Protein AF-A0A5Q0EJA9-F1 (afdb_monomer_lite)

Sequence (70 aa):
MLNKNFKEFIELLNSNHVKYMIVGGYALAVHGYPRYTKDIDIWILTDPQNAKNIVQATSVPLNYRINPIA

Radius of gyration: 13.32 Å; chains: 1; bounding box: 29×30×34 Å

Structure (mmCIF, N/CA/C/O backbone):
data_AF-A0A5Q0EJA9-F1
#
_entry.id   AF-A0A5Q0EJA9-F1
#
loop_
_atom_site.group_PDB
_atom_site.id
_atom_site.type_symbol
_atom_site.label_atom_id
_atom_site.label_alt_id
_atom_site.label_comp_id
_atom_site.label_asym_id
_atom_site.label_entity_id
_atom_site.label_seq_id
_atom_site.pdbx_PDB_ins_code
_atom_site.Cartn_x
_atom_site.Cartn_y
_atom_site.Cartn_z
_atom_site.occupancy
_atom_site.B_iso_or_equiv
_atom_site.auth_seq_id
_atom_site.auth_comp_id
_atom_site.auth_asym_id
_atom_site.auth_atom_id
_atom_site.pdbx_PDB_model_num
ATOM 1 N N . MET A 1 1 ? 13.115 -4.690 -9.086 1.00 66.25 1 MET A N 1
ATOM 2 C CA . MET A 1 1 ? 13.058 -5.022 -7.644 1.00 66.25 1 MET A CA 1
ATOM 3 C C . MET A 1 1 ? 12.271 -3.931 -6.934 1.00 66.25 1 MET A C 1
ATOM 5 O O . MET A 1 1 ? 12.454 -2.773 -7.289 1.00 66.25 1 MET A O 1
ATOM 9 N N . LEU A 1 2 ? 11.377 -4.287 -6.006 1.00 78.62 2 LEU A N 1
ATOM 10 C CA . LEU A 1 2 ? 10.574 -3.316 -5.252 1.00 78.62 2 LEU A CA 1
ATOM 11 C C . LEU A 1 2 ? 11.472 -2.541 -4.276 1.00 78.62 2 LEU A C 1
ATOM 13 O O . LEU A 1 2 ? 12.304 -3.142 -3.596 1.00 78.62 2 LEU A O 1
ATOM 17 N N . ASN A 1 3 ? 11.317 -1.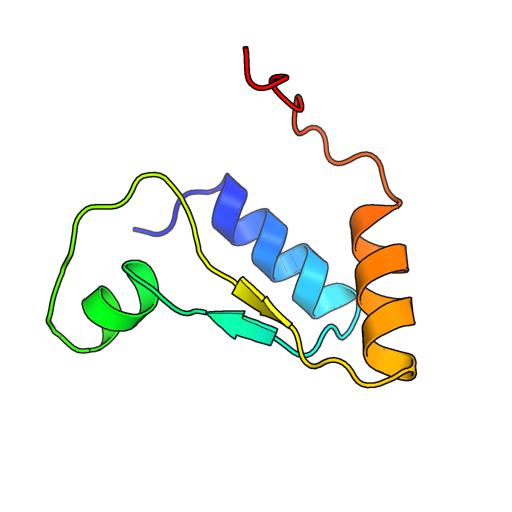218 -4.219 1.00 88.62 3 ASN A N 1
ATOM 18 C CA . ASN A 1 3 ? 12.033 -0.372 -3.263 1.00 88.62 3 ASN A CA 1
ATOM 19 C C . ASN A 1 3 ? 11.743 -0.826 -1.814 1.00 88.62 3 ASN A C 1
ATOM 21 O O . ASN A 1 3 ? 10.596 -1.133 -1.489 1.00 88.62 3 ASN A O 1
ATOM 25 N N . LYS A 1 4 ? 12.763 -0.845 -0.941 1.00 90.50 4 LYS A N 1
ATOM 26 C CA . LYS A 1 4 ? 12.636 -1.247 0.474 1.00 90.50 4 LYS A CA 1
ATOM 27 C C . LYS A 1 4 ? 11.526 -0.480 1.202 1.00 90.50 4 LYS A C 1
ATOM 29 O O . LYS A 1 4 ? 10.705 -1.094 1.869 1.00 90.50 4 LYS A O 1
ATOM 34 N N . ASN A 1 5 ? 11.467 0.830 1.002 1.00 89.81 5 ASN A N 1
ATOM 35 C CA . ASN A 1 5 ? 10.484 1.707 1.623 1.00 89.81 5 ASN A CA 1
ATOM 36 C C . ASN A 1 5 ? 9.054 1.341 1.171 1.00 89.81 5 ASN A C 1
ATOM 38 O O . ASN A 1 5 ? 8.138 1.259 1.983 1.00 89.81 5 ASN A O 1
ATOM 42 N N . PHE A 1 6 ? 8.862 1.014 -0.116 1.00 92.44 6 PHE A N 1
ATOM 43 C CA . PHE A 1 6 ? 7.565 0.535 -0.613 1.00 92.44 6 PHE A CA 1
ATOM 44 C C . PHE A 1 6 ? 7.190 -0.821 -0.022 1.00 92.44 6 PHE A C 1
ATOM 46 O O . PHE A 1 6 ? 6.035 -1.025 0.333 1.00 92.44 6 PHE A O 1
ATOM 53 N N . LYS A 1 7 ? 8.153 -1.736 0.125 1.00 92.38 7 LYS A N 1
ATOM 54 C CA . LYS A 1 7 ? 7.912 -3.028 0.772 1.00 92.38 7 LYS A CA 1
ATOM 55 C C . LYS A 1 7 ? 7.451 -2.851 2.225 1.00 92.38 7 LYS A C 1
ATOM 57 O O . LYS A 1 7 ? 6.432 -3.423 2.594 1.00 92.38 7 LYS A O 1
ATOM 62 N N . GLU A 1 8 ? 8.149 -2.030 3.006 1.00 93.62 8 GLU A N 1
ATOM 63 C CA . GLU A 1 8 ? 7.795 -1.746 4.405 1.00 93.62 8 GLU A CA 1
ATOM 64 C C . GLU A 1 8 ? 6.410 -1.089 4.520 1.00 93.62 8 GLU A C 1
ATOM 66 O O . GLU A 1 8 ? 5.621 -1.450 5.392 1.00 93.62 8 GLU A O 1
ATOM 71 N N . PHE A 1 9 ? 6.065 -0.179 3.602 1.00 93.25 9 PHE A N 1
ATOM 72 C CA . PHE A 1 9 ? 4.730 0.418 3.561 1.00 93.25 9 PHE A CA 1
ATOM 73 C C . PHE A 1 9 ? 3.636 -0.620 3.263 1.00 93.25 9 PHE A C 1
ATOM 75 O O . PHE A 1 9 ? 2.607 -0.649 3.932 1.00 93.25 9 PHE A O 1
ATOM 82 N N . ILE A 1 10 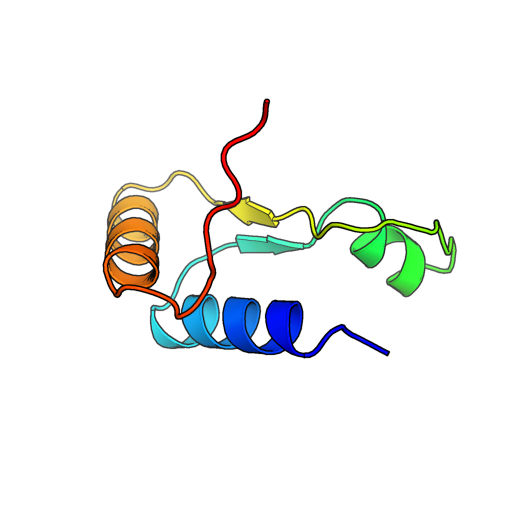? 3.864 -1.520 2.307 1.00 95.12 10 ILE A N 1
ATOM 83 C CA . ILE A 1 10 ? 2.934 -2.613 1.993 1.00 95.12 10 ILE A CA 1
ATOM 84 C C . ILE A 1 10 ? 2.763 -3.572 3.186 1.00 95.12 10 ILE A C 1
ATOM 86 O O . ILE A 1 10 ? 1.644 -3.982 3.498 1.00 95.12 10 ILE A O 1
ATOM 90 N N . GLU A 1 11 ? 3.842 -3.896 3.901 1.00 95.25 11 GLU A N 1
ATOM 91 C CA . GLU A 1 11 ? 3.796 -4.713 5.123 1.00 95.25 11 GLU A CA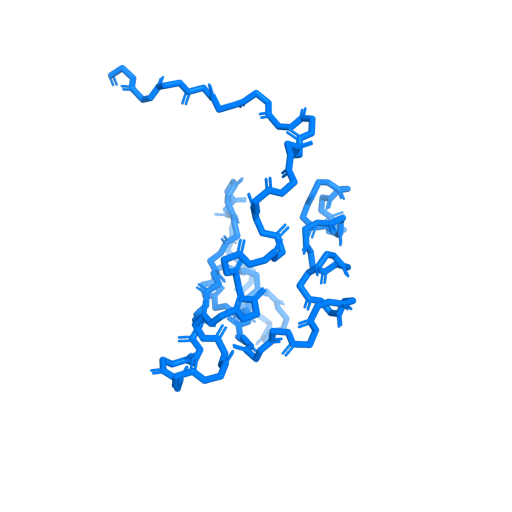 1
ATOM 92 C C . GLU A 1 11 ? 3.010 -4.022 6.255 1.00 95.25 11 GLU A C 1
ATOM 94 O O . GLU A 1 11 ? 2.225 -4.672 6.956 1.00 95.25 11 GLU A O 1
ATOM 99 N N . LEU A 1 12 ? 3.135 -2.699 6.392 1.00 95.25 12 LEU A N 1
ATOM 100 C CA . LEU A 1 12 ? 2.341 -1.899 7.328 1.00 95.25 12 LEU A CA 1
ATOM 101 C C . LEU A 1 12 ? 0.839 -1.973 7.013 1.00 95.25 12 LEU A C 1
ATOM 103 O O . LEU A 1 12 ? 0.033 -2.202 7.917 1.00 95.25 12 LEU A O 1
ATOM 107 N N . LEU A 1 13 ? 0.454 -1.823 5.742 1.00 96.19 13 LEU A N 1
ATOM 108 C CA . LEU A 1 13 ? -0.945 -1.939 5.319 1.00 96.19 13 LEU A CA 1
ATOM 109 C C . LEU A 1 13 ? -1.499 -3.345 5.586 1.00 96.19 13 LEU A C 1
ATOM 111 O O . LEU A 1 13 ? -2.601 -3.487 6.119 1.00 96.19 13 LEU A O 1
ATOM 115 N N . ASN A 1 14 ? -0.714 -4.381 5.274 1.00 97.25 14 ASN A N 1
ATOM 116 C CA . ASN A 1 14 ? -1.099 -5.777 5.487 1.00 97.25 14 ASN A CA 1
ATOM 117 C C . ASN A 1 14 ? -1.307 -6.100 6.972 1.00 97.25 14 ASN A C 1
ATOM 119 O O . ASN A 1 14 ? -2.309 -6.719 7.328 1.00 97.25 14 ASN A O 1
ATOM 123 N N . SER A 1 15 ? -0.395 -5.657 7.843 1.00 97.12 15 SER A N 1
ATOM 124 C CA . SER A 1 15 ? -0.481 -5.905 9.292 1.00 97.12 15 SER A CA 1
ATOM 125 C C . SER A 1 15 ? -1.654 -5.188 9.971 1.00 97.12 15 SER A C 1
ATOM 127 O O . SER A 1 15 ? -2.124 -5.645 11.007 1.00 97.12 15 SER A O 1
ATOM 129 N N . ASN A 1 16 ? -2.169 -4.111 9.369 1.00 96.50 16 ASN A N 1
ATOM 130 C CA . ASN A 1 16 ? -3.359 -3.394 9.838 1.00 96.50 16 ASN A CA 1
ATOM 131 C C . ASN A 1 16 ? -4.643 -3.803 9.097 1.00 96.50 16 ASN A C 1
ATOM 133 O O . ASN A 1 16 ? -5.674 -3.150 9.247 1.00 96.50 16 ASN A O 1
ATOM 137 N N . HIS A 1 17 ? -4.604 -4.868 8.290 1.00 97.62 17 HIS A N 1
ATOM 138 C CA . HIS A 1 17 ? -5.752 -5.346 7.514 1.00 97.62 17 HIS A CA 1
ATOM 139 C C . HIS A 1 17 ? -6.387 -4.256 6.634 1.00 97.62 17 HIS A C 1
ATOM 141 O O . HIS A 1 17 ? -7.613 -4.176 6.498 1.00 97.62 17 HIS A O 1
ATOM 147 N N . VAL A 1 18 ? -5.559 -3.389 6.047 1.00 98.12 18 VAL A N 1
ATOM 148 C CA . VAL A 1 18 ? -6.025 -2.398 5.079 1.00 98.12 18 VAL A CA 1
ATOM 149 C C . VAL A 1 18 ? -6.322 -3.108 3.759 1.00 98.12 18 VAL A C 1
ATOM 151 O O . VAL A 1 18 ? -5.499 -3.848 3.229 1.00 98.12 18 VAL A O 1
ATOM 154 N N . LYS A 1 19 ? -7.505 -2.866 3.203 1.00 98.38 19 LYS A N 1
ATOM 155 C CA . LYS A 1 19 ? -7.920 -3.272 1.863 1.00 98.38 19 LYS A CA 1
ATOM 156 C C . LYS A 1 19 ? -7.481 -2.205 0.866 1.00 98.38 19 LYS A C 1
ATOM 158 O O . LYS A 1 19 ? -7.971 -1.071 0.894 1.00 98.38 19 LYS A O 1
ATOM 163 N N . TYR A 1 20 ? -6.564 -2.572 -0.013 1.00 98.12 20 TYR A N 1
ATOM 164 C CA . TYR A 1 20 ? -6.001 -1.682 -1.018 1.00 98.12 20 TYR A CA 1
ATOM 165 C C . TYR A 1 20 ? -5.672 -2.444 -2.303 1.00 98.12 20 TYR A C 1
ATOM 167 O O . TYR A 1 20 ? -5.693 -3.674 -2.339 1.00 98.12 20 TYR A O 1
ATOM 175 N N . MET A 1 21 ? -5.353 -1.702 -3.356 1.00 97.75 21 MET A N 1
ATOM 176 C CA . MET A 1 21 ? -4.867 -2.231 -4.624 1.00 97.75 21 MET A CA 1
ATOM 177 C C . MET A 1 21 ? -3.695 -1.383 -5.115 1.00 97.75 21 MET A C 1
ATOM 179 O O . MET A 1 21 ? -3.768 -0.155 -5.100 1.00 97.75 21 MET A O 1
ATOM 183 N N . ILE A 1 22 ? -2.618 -2.035 -5.559 1.00 95.38 22 ILE A N 1
ATOM 184 C CA . ILE A 1 22 ? -1.523 -1.349 -6.255 1.00 95.38 22 ILE A CA 1
ATOM 185 C C . ILE A 1 22 ? -2.018 -0.979 -7.650 1.00 95.38 22 ILE A C 1
ATOM 187 O O . ILE A 1 22 ? -2.519 -1.834 -8.379 1.00 95.38 22 ILE A O 1
ATOM 191 N N . VAL A 1 23 ? -1.862 0.287 -8.023 1.00 95.75 23 VAL A N 1
ATOM 192 C CA . VAL A 1 23 ? -2.220 0.801 -9.349 1.00 95.75 23 VAL A CA 1
ATOM 193 C C . VAL A 1 23 ? -1.009 1.492 -9.990 1.00 95.75 23 VAL A C 1
ATOM 195 O O . VAL A 1 23 ? 0.111 1.422 -9.480 1.00 95.75 23 VAL A O 1
ATOM 198 N N . GLY A 1 24 ? -1.191 2.098 -11.164 1.00 93.88 24 GLY A N 1
ATOM 199 C CA . GLY A 1 24 ? -0.140 2.885 -11.812 1.00 93.88 24 GLY A CA 1
ATOM 200 C C . GLY A 1 24 ? 1.039 2.059 -12.342 1.00 93.88 24 GLY A C 1
ATOM 201 O O . GLY A 1 24 ? 0.881 0.927 -12.806 1.00 93.88 24 GLY A O 1
ATOM 202 N N . GLY A 1 25 ? 2.237 2.654 -12.324 1.00 93.19 25 GLY A N 1
ATOM 203 C CA . GLY A 1 25 ? 3.426 2.115 -13.003 1.00 93.19 25 GLY A CA 1
ATOM 204 C C . GLY A 1 25 ? 3.858 0.728 -12.516 1.00 93.19 25 GLY A C 1
ATOM 205 O O . GLY A 1 25 ? 4.249 -0.111 -13.329 1.00 93.19 25 GLY A O 1
ATOM 206 N N . TYR A 1 26 ? 3.724 0.456 -11.214 1.00 92.44 26 TYR A N 1
ATOM 207 C CA . TYR A 1 26 ? 4.035 -0.858 -10.642 1.00 92.44 26 TYR A CA 1
ATOM 208 C C . TYR A 1 26 ? 3.054 -1.943 -11.099 1.00 92.44 26 TYR A C 1
ATOM 210 O O . TYR A 1 26 ? 3.494 -3.044 -11.429 1.00 92.44 26 TYR A O 1
ATOM 218 N N . ALA A 1 27 ? 1.755 -1.638 -11.183 1.00 93.75 27 ALA A N 1
ATOM 219 C CA . ALA A 1 27 ? 0.768 -2.578 -11.710 1.00 93.75 27 ALA A CA 1
ATOM 220 C C . ALA A 1 27 ? 1.032 -2.885 -13.195 1.00 93.75 27 ALA A C 1
ATOM 222 O O . ALA A 1 27 ? 1.072 -4.047 -13.594 1.00 93.75 27 ALA A O 1
ATOM 223 N N . LEU A 1 28 ? 1.312 -1.857 -14.006 1.00 93.88 28 LEU A N 1
ATOM 224 C CA . LEU A 1 28 ? 1.642 -2.034 -15.426 1.00 93.88 28 LEU A CA 1
ATOM 225 C C . LEU A 1 28 ? 2.904 -2.882 -15.636 1.00 93.88 28 LEU A C 1
ATOM 227 O O . LEU A 1 28 ? 2.924 -3.744 -16.515 1.00 93.88 28 LEU A O 1
ATOM 231 N N . ALA A 1 29 ? 3.934 -2.687 -14.807 1.00 91.62 29 ALA A N 1
ATOM 232 C CA . ALA A 1 29 ? 5.167 -3.465 -14.881 1.00 91.62 29 ALA A CA 1
ATOM 233 C C . ALA A 1 29 ? 4.933 -4.965 -14.638 1.00 91.62 29 ALA A C 1
ATOM 235 O O . ALA A 1 29 ? 5.536 -5.787 -15.326 1.00 91.62 29 ALA A O 1
ATOM 236 N N . VAL A 1 30 ? 4.033 -5.327 -13.715 1.00 90.00 30 VAL A N 1
ATOM 237 C CA . VAL A 1 30 ? 3.638 -6.728 -13.478 1.00 90.00 30 VAL A CA 1
ATOM 238 C C . VAL A 1 30 ? 2.887 -7.316 -14.680 1.00 90.00 30 VAL A C 1
ATOM 240 O O . VAL A 1 30 ? 3.039 -8.497 -14.976 1.00 90.00 30 VAL A O 1
ATOM 243 N N . HIS A 1 31 ? 2.136 -6.496 -15.417 1.00 91.88 31 HIS A N 1
ATOM 244 C CA . HIS A 1 31 ? 1.371 -6.910 -16.599 1.00 91.88 31 HIS A CA 1
ATOM 245 C C . HIS A 1 31 ? 2.126 -6.756 -17.934 1.00 91.88 31 HIS A C 1
ATOM 247 O O . HIS A 1 31 ? 1.507 -6.770 -18.995 1.00 91.88 31 HIS A O 1
ATOM 253 N N . GLY A 1 32 ? 3.458 -6.635 -17.906 1.00 91.50 32 GLY A N 1
ATOM 254 C CA . GLY A 1 32 ? 4.293 -6.649 -19.116 1.00 91.50 32 GLY A CA 1
ATOM 255 C C . GLY A 1 32 ? 4.482 -5.293 -19.802 1.00 91.50 32 GLY A C 1
ATOM 256 O O . GLY A 1 32 ? 5.086 -5.237 -20.870 1.00 91.50 32 GLY A O 1
ATOM 257 N N . TYR A 1 33 ? 4.038 -4.198 -19.179 1.00 90.62 33 TYR A N 1
ATOM 258 C CA . TYR A 1 33 ? 4.211 -2.831 -19.680 1.00 90.62 33 TYR A CA 1
ATOM 259 C C . TYR A 1 33 ? 5.025 -1.990 -18.685 1.00 90.62 33 TYR A C 1
ATOM 261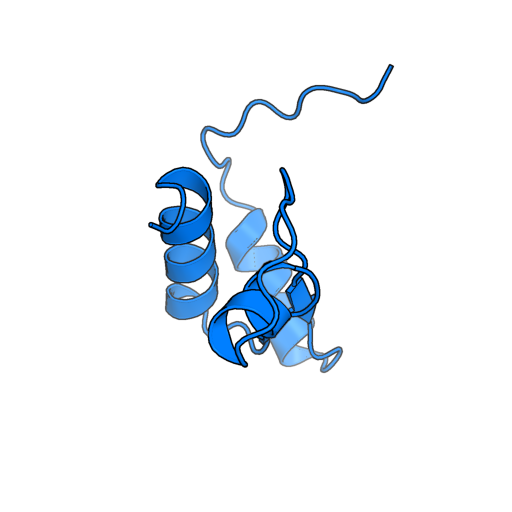 O O . TYR A 1 33 ? 4.471 -1.136 -17.988 1.00 90.62 33 TYR A O 1
ATOM 269 N N . PRO A 1 34 ? 6.346 -2.227 -18.563 1.00 87.62 34 PRO A N 1
ATOM 270 C CA . PRO A 1 34 ? 7.174 -1.516 -17.601 1.00 87.62 34 PRO A CA 1
ATOM 271 C C . PRO A 1 34 ? 7.203 -0.018 -17.915 1.00 87.62 34 PRO A C 1
ATOM 273 O O . PRO A 1 34 ? 7.725 0.420 -18.938 1.00 87.62 34 PRO A O 1
ATOM 276 N N . ARG A 1 35 ? 6.671 0.778 -16.989 1.00 88.19 35 ARG A N 1
ATOM 277 C CA . ARG A 1 35 ? 6.775 2.236 -16.984 1.00 88.19 35 ARG A CA 1
ATOM 278 C C . ARG A 1 35 ? 7.629 2.645 -15.796 1.00 88.19 35 ARG A C 1
ATOM 280 O O . ARG A 1 35 ? 7.301 2.320 -14.658 1.00 88.19 35 ARG A O 1
ATOM 287 N N . TYR A 1 36 ? 8.707 3.377 -16.054 1.00 84.69 36 TYR A N 1
ATOM 288 C CA . TYR A 1 36 ? 9.526 3.919 -14.978 1.00 84.69 36 TYR A CA 1
ATOM 289 C C . TYR A 1 36 ? 8.711 4.926 -14.156 1.00 84.69 36 TYR A C 1
ATOM 291 O O . TYR A 1 36 ? 8.142 5.866 -14.713 1.00 84.69 36 TYR A O 1
ATOM 299 N N . THR A 1 37 ? 8.658 4.722 -12.841 1.00 89.12 37 THR A N 1
ATOM 300 C CA . THR A 1 37 ? 8.044 5.655 -11.895 1.00 89.12 37 THR A CA 1
ATOM 301 C C . THR A 1 37 ? 8.873 5.753 -10.614 1.00 89.12 37 THR A C 1
ATOM 303 O O . THR A 1 37 ? 9.611 4.825 -10.274 1.00 89.12 37 THR A O 1
ATOM 306 N N . LYS A 1 38 ? 8.794 6.901 -9.931 1.00 90.19 38 LYS A N 1
ATOM 307 C CA . LYS A 1 38 ? 9.527 7.177 -8.681 1.00 90.19 38 LYS A CA 1
ATOM 308 C C . LYS A 1 38 ? 8.681 6.955 -7.426 1.00 90.19 38 LYS A C 1
ATOM 310 O O . LYS A 1 38 ? 9.241 6.884 -6.336 1.00 90.19 38 LYS A O 1
ATOM 315 N N . ASP A 1 39 ? 7.373 6.850 -7.586 1.00 92.56 39 ASP A N 1
ATOM 316 C CA . ASP A 1 39 ? 6.374 6.660 -6.539 1.00 92.56 39 ASP A CA 1
ATOM 317 C C . ASP A 1 39 ? 5.675 5.295 -6.679 1.00 92.56 39 ASP A C 1
ATOM 319 O O . ASP A 1 39 ? 5.979 4.491 -7.566 1.00 92.56 39 ASP A O 1
ATOM 323 N N . ILE A 1 40 ? 4.779 5.007 -5.738 1.00 92.94 40 ILE A N 1
ATOM 324 C CA . ILE A 1 40 ? 3.859 3.877 -5.792 1.00 92.94 40 ILE A CA 1
ATOM 325 C C . ILE A 1 40 ? 2.447 4.412 -5.576 1.00 92.94 40 ILE A C 1
ATOM 327 O O . ILE A 1 40 ? 2.179 5.088 -4.583 1.00 92.94 40 ILE A O 1
ATOM 331 N N . ASP A 1 41 ? 1.550 4.095 -6.501 1.00 94.31 41 ASP A N 1
ATOM 332 C CA . ASP A 1 41 ? 0.151 4.488 -6.407 1.00 94.31 41 ASP A CA 1
ATOM 333 C C . ASP A 1 41 ? -0.650 3.376 -5.725 1.00 94.31 41 ASP A C 1
ATOM 335 O O . ASP A 1 41 ? -0.634 2.218 -6.158 1.00 94.31 41 ASP A O 1
ATOM 339 N N . ILE A 1 42 ? -1.373 3.730 -4.662 1.00 95.94 42 ILE A N 1
ATOM 340 C CA . ILE A 1 42 ? -2.198 2.802 -3.887 1.00 95.94 42 ILE A CA 1
ATOM 341 C C . ILE A 1 42 ? -3.638 3.305 -3.876 1.00 95.94 42 ILE A C 1
ATOM 343 O O . ILE A 1 42 ? -3.931 4.394 -3.386 1.00 95.94 42 ILE A O 1
ATOM 347 N N . TRP A 1 43 ? -4.551 2.487 -4.388 1.00 97.94 43 TRP A N 1
ATOM 348 C CA . TRP A 1 43 ? -5.985 2.717 -4.276 1.00 97.94 43 TRP A CA 1
ATOM 349 C C . TRP A 1 43 ? -6.514 2.088 -2.983 1.00 97.94 43 TRP A C 1
ATOM 351 O O . TRP A 1 43 ? -6.245 0.917 -2.719 1.00 97.94 43 TRP A O 1
ATOM 361 N N . ILE A 1 44 ? -7.267 2.844 -2.182 1.00 97.19 44 ILE A N 1
ATOM 362 C CA . ILE A 1 44 ? -7.812 2.403 -0.889 1.00 97.19 44 ILE A CA 1
ATOM 363 C C . ILE A 1 44 ? -9.324 2.206 -1.011 1.00 97.19 44 ILE A C 1
ATOM 365 O O . ILE A 1 44 ? -10.030 3.101 -1.476 1.00 97.19 44 ILE A O 1
ATOM 369 N N . LEU A 1 45 ? -9.837 1.066 -0.540 1.00 98.19 45 LEU A N 1
ATOM 370 C CA . LEU A 1 45 ? -11.283 0.853 -0.456 1.00 98.19 45 LEU A CA 1
ATOM 371 C C . LEU A 1 45 ? -11.894 1.779 0.608 1.00 98.19 45 LEU A C 1
ATOM 373 O O . LEU A 1 45 ? -11.445 1.797 1.750 1.00 98.19 45 LEU A O 1
ATOM 377 N N . THR A 1 46 ? -12.946 2.519 0.277 1.00 96.19 46 THR A N 1
ATOM 378 C CA . THR A 1 46 ? -13.491 3.590 1.133 1.00 96.19 46 THR A CA 1
ATOM 379 C C . THR A 1 46 ? -14.571 3.132 2.121 1.00 96.19 46 THR A C 1
ATOM 381 O O . THR A 1 46 ? -15.432 3.917 2.516 1.00 96.19 46 THR A O 1
ATOM 384 N N . ASP A 1 47 ? -14.543 1.867 2.550 1.00 97.06 47 ASP A N 1
ATOM 385 C CA . ASP A 1 47 ? -15.491 1.379 3.555 1.00 97.06 47 ASP A CA 1
ATOM 386 C C . ASP A 1 47 ? -15.145 1.900 4.971 1.00 97.06 47 ASP A C 1
ATOM 388 O O . ASP A 1 47 ? -13.965 2.119 5.271 1.00 97.06 47 ASP A O 1
ATOM 392 N N . PRO A 1 48 ? -16.135 2.108 5.865 1.00 98.00 48 PRO A N 1
ATOM 393 C CA . PRO A 1 48 ? -15.889 2.717 7.175 1.00 98.00 48 PRO A CA 1
ATOM 394 C C . PRO A 1 48 ? -14.883 1.968 8.054 1.00 98.00 48 PRO A C 1
ATOM 396 O O . PRO A 1 48 ? -14.180 2.595 8.847 1.00 98.00 48 PRO A O 1
ATOM 399 N N . GLN A 1 49 ? -14.806 0.639 7.944 1.00 98.06 49 GLN A N 1
ATOM 400 C CA . GLN A 1 49 ? -13.838 -0.141 8.709 1.00 98.06 49 GLN A CA 1
ATOM 401 C C . GLN A 1 49 ? -12.439 0.034 8.121 1.00 98.06 49 GLN A C 1
ATOM 403 O O . GLN A 1 49 ? -11.481 0.253 8.859 1.00 98.06 49 GLN A O 1
ATOM 408 N N . ASN A 1 50 ? -12.319 0.011 6.796 1.00 97.94 50 ASN A N 1
ATOM 409 C CA . ASN A 1 50 ? -11.040 0.204 6.134 1.00 97.94 50 ASN A CA 1
ATOM 410 C C . ASN A 1 50 ? -10.468 1.613 6.343 1.00 97.94 50 ASN A C 1
ATOM 412 O O . ASN A 1 50 ? -9.261 1.763 6.512 1.00 97.94 50 ASN A O 1
ATOM 416 N N . ALA A 1 51 ? -11.334 2.631 6.414 1.00 96.62 51 ALA A N 1
ATOM 417 C CA . ALA A 1 51 ? -10.950 3.995 6.773 1.00 96.62 51 ALA A CA 1
ATOM 418 C C . ALA A 1 51 ? -10.303 4.066 8.170 1.00 96.62 51 ALA A C 1
ATOM 420 O O . ALA A 1 51 ? -9.298 4.749 8.357 1.00 96.62 51 ALA A O 1
ATOM 421 N N . LYS A 1 52 ? -10.826 3.314 9.150 1.00 96.88 52 LYS A N 1
ATOM 422 C CA . LYS A 1 52 ? -10.204 3.2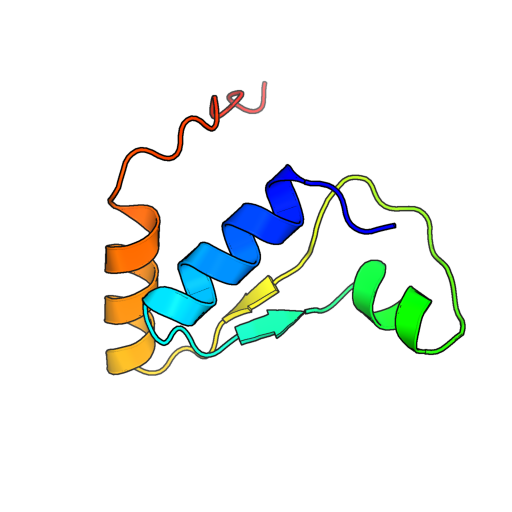05 10.481 1.00 96.88 52 LYS A CA 1
ATOM 423 C C . LYS A 1 52 ? -8.859 2.487 10.412 1.00 96.88 52 LYS A C 1
ATOM 425 O O . LYS A 1 52 ? -7.895 2.953 11.011 1.00 96.88 52 LYS A O 1
ATOM 430 N N . ASN A 1 53 ? -8.790 1.395 9.651 1.00 96.88 53 ASN A N 1
ATOM 431 C CA . ASN A 1 53 ? -7.575 0.597 9.505 1.00 96.88 53 ASN A CA 1
ATOM 432 C C . ASN A 1 53 ? -6.426 1.414 8.893 1.00 96.88 53 ASN A C 1
ATOM 434 O O . ASN A 1 53 ? -5.307 1.355 9.397 1.00 96.88 53 ASN A O 1
ATOM 438 N N . ILE A 1 54 ? -6.688 2.208 7.843 1.00 95.50 54 ILE A N 1
ATOM 439 C CA . ILE A 1 54 ? -5.643 3.039 7.226 1.00 95.50 54 ILE A CA 1
ATOM 440 C C . ILE A 1 54 ? -5.182 4.149 8.168 1.00 95.50 54 ILE A C 1
ATOM 442 O O . ILE A 1 54 ? -3.979 4.347 8.310 1.00 95.50 54 ILE A O 1
ATOM 446 N N . VAL A 1 55 ? -6.107 4.814 8.870 1.00 94.44 55 VAL A N 1
ATOM 447 C CA . VAL A 1 55 ? -5.746 5.832 9.865 1.00 94.44 55 VAL A CA 1
ATOM 448 C C . VAL A 1 55 ? -4.873 5.213 10.950 1.00 94.44 55 VAL A C 1
ATOM 450 O O . VAL A 1 55 ? -3.826 5.770 11.260 1.00 94.44 55 VAL A O 1
ATOM 453 N N . GLN A 1 56 ? -5.239 4.049 11.487 1.00 93.06 56 GLN A N 1
ATOM 454 C CA . GLN A 1 56 ? -4.431 3.346 12.485 1.00 93.06 56 GLN A CA 1
ATOM 455 C C . GLN A 1 56 ? -3.032 3.005 11.954 1.00 93.06 56 GLN A C 1
ATOM 457 O O . GLN A 1 56 ? -2.042 3.291 12.628 1.00 93.06 56 GLN A O 1
ATOM 462 N N . ALA A 1 57 ? -2.946 2.459 10.738 1.00 93.00 57 ALA A N 1
ATOM 463 C CA . ALA A 1 57 ? -1.684 2.094 10.105 1.00 93.00 57 ALA A CA 1
ATOM 464 C C . ALA A 1 57 ? -0.732 3.294 9.978 1.00 93.00 57 ALA A C 1
ATOM 466 O O . ALA A 1 57 ? 0.457 3.175 10.263 1.00 93.00 57 ALA A O 1
ATOM 467 N N . THR A 1 58 ? -1.250 4.461 9.586 1.00 89.38 58 THR A N 1
ATOM 468 C CA . THR A 1 58 ? -0.441 5.662 9.320 1.00 89.38 58 THR A CA 1
ATOM 469 C C . THR A 1 58 ? -0.320 6.612 10.511 1.00 89.38 58 THR A C 1
ATOM 471 O O . THR A 1 58 ? 0.364 7.625 10.406 1.00 89.38 58 THR A O 1
ATOM 474 N N . SER A 1 59 ? -0.990 6.324 11.632 1.00 85.19 59 SER A N 1
ATOM 475 C CA . SER A 1 59 ? -0.908 7.132 12.861 1.00 85.19 59 SER A CA 1
ATOM 476 C C . SER A 1 59 ? 0.369 6.869 13.661 1.00 85.19 59 SER A C 1
ATOM 478 O O . SER A 1 59 ? 0.726 7.659 14.532 1.00 85.19 59 SER A O 1
ATOM 480 N N . VAL A 1 60 ? 1.077 5.773 13.375 1.00 65.88 60 VAL A N 1
ATOM 481 C CA . VAL A 1 60 ? 2.431 5.553 13.889 1.00 65.88 60 VAL A CA 1
ATOM 482 C C . VAL A 1 60 ? 3.382 6.447 13.089 1.00 65.88 60 VAL A C 1
ATOM 484 O O . VAL A 1 60 ? 3.292 6.442 11.859 1.00 65.88 60 VAL A O 1
ATOM 487 N N . PRO A 1 61 ? 4.303 7.199 13.724 1.00 58.12 61 PRO A N 1
ATOM 488 C CA . PRO A 1 61 ? 5.339 7.904 12.991 1.00 58.12 61 PRO A CA 1
ATOM 489 C C . PRO A 1 61 ? 6.194 6.869 12.265 1.00 58.12 61 PRO A C 1
ATOM 491 O O . PRO A 1 61 ? 7.083 6.236 12.833 1.00 58.12 61 PRO A O 1
ATOM 494 N N . LEU A 1 62 ? 5.907 6.680 10.983 1.00 55.84 62 LEU A N 1
ATOM 495 C CA . LEU A 1 62 ? 6.861 6.071 10.087 1.00 55.84 62 LEU A CA 1
ATOM 496 C C . LEU A 1 62 ? 8.106 6.957 10.142 1.00 55.84 62 LEU A C 1
ATOM 498 O O . LEU A 1 62 ? 7.995 8.179 10.063 1.00 55.84 62 LEU A O 1
ATOM 502 N N . ASN A 1 63 ? 9.299 6.367 10.208 1.00 54.75 63 ASN A N 1
ATOM 503 C CA . ASN A 1 63 ? 10.576 7.079 10.028 1.00 54.75 63 ASN A CA 1
ATOM 504 C C . ASN A 1 63 ? 10.722 7.711 8.617 1.00 54.75 63 ASN A C 1
ATOM 506 O O . ASN A 1 63 ? 11.822 8.008 8.154 1.00 54.75 63 ASN A O 1
ATOM 510 N N . TYR A 1 64 ? 9.612 7.920 7.912 1.00 54.81 64 TYR A N 1
ATOM 511 C CA . TYR A 1 64 ? 9.509 8.716 6.715 1.0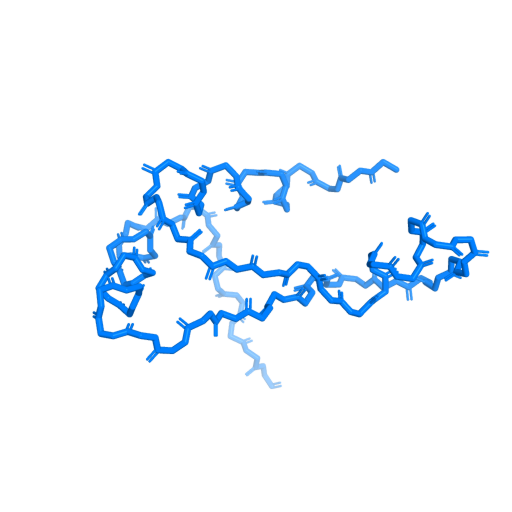0 54.81 64 TYR A CA 1
ATOM 512 C C . TYR A 1 64 ? 9.565 10.191 7.095 1.00 54.81 64 TYR A C 1
ATOM 514 O O . TYR A 1 64 ? 8.626 10.763 7.646 1.00 54.81 64 TYR A O 1
ATOM 522 N N . ARG A 1 65 ? 10.677 10.833 6.738 1.00 52.38 65 ARG A N 1
ATOM 523 C CA . ARG A 1 65 ? 10.703 12.284 6.586 1.00 52.38 65 ARG A CA 1
ATOM 524 C C . ARG A 1 65 ? 9.676 12.641 5.515 1.00 52.38 65 ARG A C 1
ATOM 526 O O . ARG A 1 65 ? 9.912 12.399 4.333 1.00 52.38 65 ARG A O 1
ATOM 533 N N . ILE A 1 66 ? 8.537 13.190 5.930 1.00 53.16 66 ILE A N 1
ATOM 534 C CA . ILE A 1 66 ? 7.671 13.945 5.030 1.00 53.16 66 ILE A CA 1
ATOM 535 C C . ILE A 1 66 ? 8.538 15.105 4.543 1.00 53.16 66 ILE A C 1
ATOM 537 O O . ILE A 1 66 ? 8.819 16.028 5.304 1.00 53.16 66 ILE A O 1
ATOM 541 N N . ASN A 1 67 ? 9.044 15.024 3.314 1.00 44.06 67 ASN A N 1
ATOM 542 C CA . ASN A 1 67 ? 9.591 16.204 2.665 1.00 44.06 67 ASN A CA 1
ATOM 543 C C . ASN A 1 67 ? 8.379 17.071 2.317 1.00 44.06 67 ASN A C 1
ATOM 545 O O . ASN A 1 67 ? 7.562 16.625 1.505 1.00 44.06 67 ASN A O 1
ATOM 549 N N . PRO A 1 68 ? 8.201 18.245 2.948 1.00 38.47 68 PRO A N 1
ATOM 550 C CA . PRO A 1 68 ? 7.154 19.156 2.528 1.00 38.47 68 PRO A CA 1
ATOM 551 C C . PRO A 1 68 ? 7.397 19.493 1.057 1.00 38.47 68 PRO A C 1
ATOM 553 O O . PRO A 1 68 ? 8.526 19.768 0.645 1.00 38.47 68 PRO A O 1
ATOM 556 N N . ILE A 1 69 ? 6.339 19.387 0.263 1.00 50.41 69 ILE A N 1
ATOM 557 C CA . ILE A 1 69 ? 6.349 19.805 -1.132 1.00 50.41 69 ILE A CA 1
ATOM 558 C C . ILE A 1 69 ? 6.503 21.330 -1.094 1.00 50.41 69 ILE A C 1
ATOM 560 O O . ILE A 1 69 ? 5.642 22.012 -0.536 1.00 50.41 69 ILE A O 1
ATOM 564 N N . ALA A 1 70 ? 7.647 21.820 -1.572 1.00 40.41 70 ALA A N 1
ATOM 565 C CA . ALA A 1 70 ? 7.864 23.232 -1.874 1.00 40.41 70 ALA A CA 1
ATOM 566 C C . ALA A 1 70 ? 7.115 23.616 -3.154 1.00 40.41 70 ALA A C 1
ATOM 568 O O . ALA A 1 70 ? 7.032 22.748 -4.056 1.00 40.41 70 ALA A O 1
#

Secondary structure (DSSP, 8-state):
---HHHHHHHHHHHHTT--EEEEHHHHHHHTT-----SS-EEEE---HHHHHHHHHHHHS--S-------

pLDDT: mean 86.68, std 16.16, range [38.47, 98.38]

Foldseek 3Di:
DDDPVVVVLVVLCVVLVWDKDWDDQVVCVVVVRHDDDPDTDIGGDPDPSNVVSVCVSPVPPDPDDPPPDD